Protein AF-A0A920N7L3-F1 (afdb_monomer)

Secondary structure (DSSP, 8-state):
--HHHHHHHHHHHHHHHHHHHHHGGGS---PPTTTTHHHHHHT-TT----EE-SS-HHHHHHHHHHTT-TTTTEETTEE-EE-TTS-SSHHHHHHHHHHHHHHH-S---TTT-EEEESSHHHHHHHHHHT-EEEE-TTSSS-HHHHHTT----PPPTTSS-------

Structure (mmCIF, N/CA/C/O backbone):
data_AF-A0A920N7L3-F1
#
_entry.id   AF-A0A920N7L3-F1
#
loop_
_atom_site.group_PDB
_atom_site.id
_atom_site.type_symbol
_atom_site.label_atom_id
_atom_site.label_alt_id
_atom_site.label_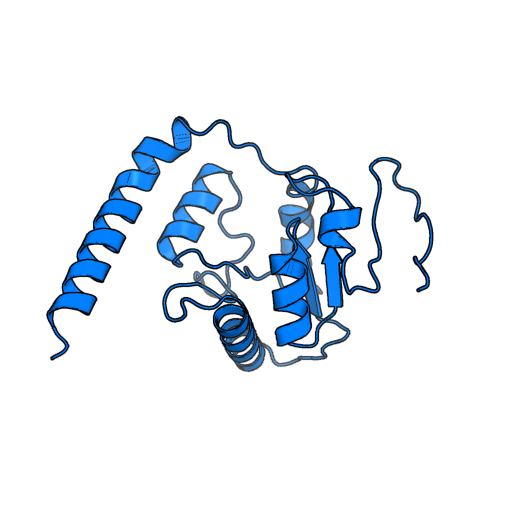comp_id
_atom_site.label_asym_id
_atom_site.label_en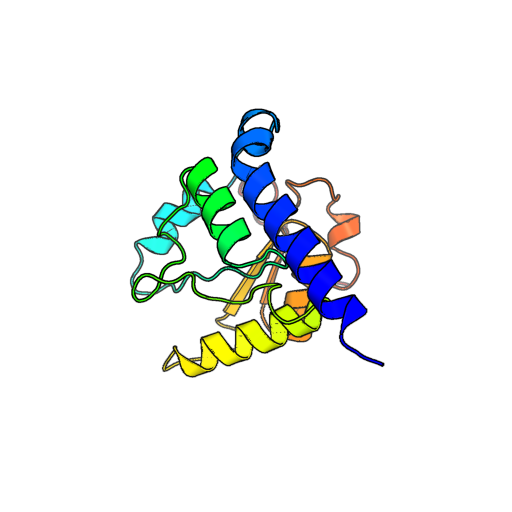tity_id
_atom_site.label_seq_id
_atom_site.pdbx_PDB_ins_code
_atom_site.Cartn_x
_atom_site.Cartn_y
_atom_site.Cartn_z
_atom_site.occupancy
_atom_site.B_iso_or_equiv
_atom_site.auth_seq_id
_atom_site.auth_comp_id
_atom_site.auth_asym_id
_atom_site.auth_atom_id
_atom_site.pdbx_PDB_model_num
ATOM 1 N N . MET A 1 1 ? 32.177 -12.041 -1.547 1.00 43.97 1 MET A N 1
ATOM 2 C CA . MET A 1 1 ? 31.470 -12.309 -2.820 1.00 43.97 1 MET A CA 1
ATOM 3 C C . MET A 1 1 ? 30.104 -11.604 -2.805 1.00 43.97 1 MET A C 1
ATOM 5 O O . MET A 1 1 ? 29.088 -12.269 -2.914 1.00 43.97 1 MET A O 1
ATOM 9 N N . GLY A 1 2 ? 30.076 -10.271 -2.612 1.00 52.66 2 GLY A N 1
ATOM 10 C CA . GLY A 1 2 ? 28.833 -9.526 -2.309 1.00 52.66 2 GLY A CA 1
ATOM 11 C C . GLY A 1 2 ? 28.678 -8.130 -2.940 1.00 52.66 2 GLY A C 1
ATOM 12 O O . GLY A 1 2 ? 27.552 -7.698 -3.127 1.00 52.66 2 GLY A O 1
ATOM 13 N N . CYS A 1 3 ? 29.750 -7.454 -3.376 1.00 53.00 3 CYS A N 1
ATOM 14 C CA . CYS A 1 3 ? 29.643 -6.070 -3.878 1.00 53.00 3 CYS A CA 1
ATOM 15 C C . CYS A 1 3 ? 28.959 -5.905 -5.247 1.00 53.00 3 CYS A C 1
ATOM 17 O O . CYS A 1 3 ? 28.445 -4.833 -5.544 1.00 53.00 3 CYS A O 1
ATOM 19 N N . HIS A 1 4 ? 28.968 -6.921 -6.118 1.00 56.16 4 HIS A N 1
ATOM 20 C CA . HIS A 1 4 ? 28.469 -6.743 -7.490 1.00 56.16 4 HIS A CA 1
ATOM 21 C C . HIS A 1 4 ? 26.937 -6.737 -7.587 1.00 56.16 4 HIS A C 1
ATOM 23 O O . HIS A 1 4 ? 26.394 -6.075 -8.467 1.00 56.16 4 HIS A O 1
ATOM 29 N N . GLY A 1 5 ? 26.235 -7.448 -6.698 1.00 67.38 5 GLY A N 1
ATOM 30 C CA . GLY A 1 5 ? 24.769 -7.524 -6.721 1.00 67.38 5 GLY A CA 1
ATOM 31 C C . GLY A 1 5 ? 24.100 -6.239 -6.233 1.00 67.38 5 GLY A C 1
ATOM 32 O O . GLY A 1 5 ? 23.135 -5.784 -6.840 1.00 67.38 5 GLY A O 1
ATOM 33 N N . GLU A 1 6 ? 24.655 -5.637 -5.184 1.00 72.19 6 GLU A N 1
ATOM 34 C CA . GLU A 1 6 ? 24.146 -4.411 -4.562 1.00 72.19 6 GLU A CA 1
ATOM 35 C C . GLU A 1 6 ? 24.356 -3.191 -5.471 1.00 72.19 6 GLU A C 1
ATOM 37 O O . GLU A 1 6 ? 23.390 -2.524 -5.827 1.00 72.19 6 GLU A O 1
ATOM 42 N N . ALA A 1 7 ? 25.568 -3.004 -6.005 1.00 75.44 7 ALA A N 1
ATOM 43 C CA . ALA A 1 7 ? 25.854 -1.933 -6.965 1.00 75.44 7 ALA A CA 1
ATOM 44 C C . ALA A 1 7 ? 25.044 -2.058 -8.275 1.00 75.44 7 ALA A C 1
ATOM 46 O O . ALA A 1 7 ? 24.657 -1.059 -8.883 1.00 75.44 7 ALA A O 1
ATOM 47 N N . THR A 1 8 ? 24.760 -3.287 -8.728 1.00 84.12 8 THR A N 1
ATOM 48 C CA . THR A 1 8 ? 23.886 -3.508 -9.896 1.00 84.12 8 THR A CA 1
ATOM 49 C C . THR A 1 8 ? 22.442 -3.130 -9.576 1.00 84.12 8 THR A C 1
ATOM 51 O O . THR A 1 8 ? 21.766 -2.520 -10.403 1.00 84.12 8 THR A O 1
ATOM 54 N N . TRP A 1 9 ? 21.965 -3.473 -8.378 1.00 80.69 9 TRP A N 1
ATOM 55 C CA . TRP A 1 9 ? 20.620 -3.130 -7.932 1.00 80.69 9 TRP A CA 1
ATOM 56 C C . TRP A 1 9 ? 20.426 -1.622 -7.780 1.00 80.69 9 TRP A C 1
ATOM 58 O O . TRP A 1 9 ? 19.434 -1.099 -8.279 1.00 80.69 9 TRP A O 1
ATOM 68 N N . GLU A 1 10 ? 21.384 -0.919 -7.177 1.00 84.88 10 GLU A N 1
ATOM 69 C CA . GLU A 1 10 ? 21.356 0.542 -7.057 1.00 84.88 10 GLU A CA 1
ATOM 70 C C . GLU A 1 10 ? 21.246 1.216 -8.423 1.00 84.88 10 GLU A C 1
ATOM 72 O O . GLU A 1 10 ? 20.385 2.069 -8.625 1.00 84.88 10 GLU A O 1
ATOM 77 N N . ARG A 1 11 ? 22.033 0.756 -9.401 1.00 86.38 11 ARG A N 1
ATOM 78 C CA . ARG A 1 11 ? 21.995 1.295 -10.763 1.00 86.38 11 ARG A CA 1
ATOM 79 C C . ARG A 1 11 ? 20.657 1.044 -11.463 1.00 86.38 11 ARG A C 1
ATOM 81 O O . ARG A 1 11 ? 20.163 1.909 -12.179 1.00 86.38 11 ARG A O 1
ATOM 88 N N . VAL A 1 12 ? 20.059 -0.133 -11.263 1.00 86.25 12 VAL A N 1
ATOM 89 C CA . VAL A 1 12 ? 18.718 -0.447 -11.789 1.00 86.25 12 VAL A CA 1
ATOM 90 C C . VAL A 1 12 ? 17.651 0.404 -11.100 1.00 86.25 12 VAL A C 1
ATOM 92 O O . VAL A 1 12 ? 16.758 0.911 -11.777 1.00 86.25 12 VAL A O 1
ATOM 95 N N . ARG A 1 13 ? 17.745 0.588 -9.777 1.00 87.12 13 ARG A N 1
ATOM 96 C CA . ARG A 1 13 ? 16.845 1.444 -8.995 1.00 87.12 13 ARG A CA 1
ATOM 97 C C . ARG A 1 13 ? 16.899 2.887 -9.485 1.00 87.12 13 ARG A C 1
ATOM 99 O O . ARG A 1 13 ? 15.846 3.463 -9.740 1.00 87.12 13 ARG A O 1
ATOM 106 N N . GLU A 1 14 ? 18.093 3.452 -9.620 1.00 88.31 14 GLU A N 1
ATOM 107 C CA . GLU A 1 14 ? 18.294 4.824 -10.086 1.00 88.31 14 GLU A CA 1
ATOM 108 C C . GLU A 1 14 ? 17.707 5.004 -11.486 1.00 88.31 14 GLU A C 1
ATOM 110 O O . GLU A 1 14 ? 16.820 5.833 -11.673 1.00 88.31 14 GLU A O 1
ATOM 115 N N . PHE A 1 15 ? 18.072 4.130 -12.429 1.00 89.25 15 PHE A N 1
ATOM 116 C CA . PHE A 1 15 ? 17.543 4.175 -13.791 1.00 89.25 15 PHE A CA 1
ATOM 117 C C . PHE A 1 15 ? 16.011 4.034 -13.842 1.00 89.25 15 PHE A C 1
ATOM 119 O O . PHE A 1 15 ? 15.337 4.748 -14.586 1.00 89.25 15 PHE A O 1
ATOM 126 N N . TYR A 1 16 ? 15.433 3.138 -13.033 1.00 88.38 16 TYR A N 1
ATOM 127 C CA . TYR A 1 16 ? 13.981 2.992 -12.906 1.00 88.38 16 TYR A CA 1
ATOM 128 C C . TYR A 1 16 ? 13.323 4.285 -12.413 1.00 88.38 16 TYR A C 1
ATOM 130 O O . TYR A 1 16 ? 12.336 4.742 -12.995 1.00 88.38 16 TYR A O 1
ATOM 138 N N . LEU A 1 17 ? 13.864 4.888 -11.352 1.00 90.00 17 LEU A N 1
ATOM 139 C CA . LEU A 1 17 ? 13.314 6.104 -10.765 1.00 90.00 17 LEU A CA 1
ATOM 140 C C . LEU A 1 17 ? 13.454 7.291 -11.723 1.00 90.00 17 LEU A C 1
ATOM 142 O O . LEU A 1 17 ? 12.471 7.999 -11.940 1.00 90.00 17 LEU A O 1
ATOM 146 N N . GLU A 1 18 ? 14.619 7.485 -12.337 1.00 89.31 18 GLU A N 1
ATOM 147 C CA . GLU A 1 18 ? 14.863 8.518 -13.352 1.00 89.31 18 GLU A CA 1
ATOM 148 C C . GLU A 1 18 ? 13.950 8.369 -14.569 1.00 89.31 18 GLU A C 1
ATOM 150 O O . GLU A 1 18 ? 13.461 9.365 -15.099 1.00 89.31 18 GLU A O 1
ATOM 155 N N . GLY A 1 19 ? 13.673 7.134 -14.989 1.00 86.00 19 GLY A N 1
ATOM 156 C CA . GLY A 1 19 ? 12.794 6.847 -16.116 1.00 86.00 19 GLY A CA 1
ATOM 157 C C . GLY A 1 19 ? 11.312 7.099 -15.831 1.00 86.00 19 GLY A C 1
ATOM 158 O O . GLY A 1 19 ? 10.568 7.418 -16.760 1.00 86.00 19 GLY A O 1
ATOM 159 N N . LEU A 1 20 ? 10.850 6.974 -14.582 1.00 85.25 20 LEU A N 1
ATOM 160 C CA . LEU A 1 20 ? 9.422 7.066 -14.243 1.00 85.25 20 LEU A CA 1
ATOM 161 C C . LEU A 1 20 ? 8.751 8.366 -14.728 1.00 85.25 20 LEU A C 1
ATOM 163 O O . LEU A 1 20 ? 7.735 8.255 -15.411 1.00 85.25 20 LEU A O 1
ATOM 167 N N . PRO A 1 21 ? 9.279 9.577 -14.455 1.00 82.88 21 PRO A N 1
ATOM 168 C CA . PRO A 1 21 ? 8.669 10.825 -14.922 1.00 82.88 21 PRO A CA 1
ATOM 169 C C . PRO A 1 21 ? 8.509 10.917 -16.444 1.00 82.88 21 PRO A C 1
ATOM 171 O O . PRO A 1 21 ? 7.551 11.521 -16.916 1.00 82.88 21 PRO A O 1
ATOM 174 N N . TRP A 1 22 ? 9.415 10.302 -17.208 1.00 84.25 22 TRP A N 1
ATOM 175 C CA . TRP A 1 22 ? 9.374 10.307 -18.673 1.00 84.25 22 TRP A CA 1
ATOM 176 C C . TRP A 1 22 ? 8.400 9.277 -19.241 1.00 84.25 22 TRP A C 1
ATOM 178 O O . TRP A 1 22 ? 7.778 9.516 -20.271 1.00 84.25 22 TRP A O 1
ATOM 188 N N . ASN A 1 23 ? 8.258 8.133 -18.569 1.00 82.62 23 ASN A N 1
ATOM 189 C CA . ASN A 1 23 ? 7.434 7.027 -19.050 1.00 82.62 23 ASN A CA 1
ATOM 190 C C . ASN A 1 23 ? 5.979 7.121 -18.576 1.00 82.62 23 ASN A C 1
ATOM 192 O O . ASN A 1 23 ? 5.082 6.727 -19.314 1.00 82.62 23 ASN A O 1
ATOM 196 N N . LEU A 1 24 ? 5.726 7.665 -17.380 1.00 82.44 24 LEU A N 1
ATOM 197 C CA . LEU A 1 24 ? 4.380 7.776 -16.805 1.00 82.44 24 LEU A CA 1
ATOM 198 C C . LEU A 1 24 ? 3.379 8.504 -17.723 1.00 82.44 24 LEU A C 1
ATOM 200 O O . LEU A 1 24 ? 2.308 7.944 -17.938 1.00 82.44 24 LEU A O 1
ATOM 204 N N . PRO A 1 25 ? 3.708 9.655 -18.348 1.00 81.00 25 PRO A N 1
ATOM 205 C CA . PRO A 1 25 ? 2.791 10.327 -19.273 1.00 81.00 25 PRO A CA 1
ATOM 206 C C . PRO A 1 25 ? 2.461 9.517 -20.533 1.00 81.00 25 PRO A C 1
ATOM 208 O O . PRO A 1 25 ? 1.422 9.741 -21.147 1.00 81.00 25 PRO A O 1
ATOM 211 N N . GLY A 1 26 ? 3.354 8.608 -20.942 1.00 73.38 26 GLY A N 1
ATOM 212 C CA . GLY A 1 26 ? 3.174 7.747 -22.114 1.00 73.38 26 GLY A CA 1
ATOM 213 C C . GLY A 1 26 ? 2.416 6.451 -21.819 1.00 73.38 26 GLY A C 1
ATOM 214 O O . GLY A 1 26 ? 2.002 5.760 -22.750 1.00 73.38 26 GLY A O 1
ATOM 215 N N . LEU A 1 27 ? 2.217 6.106 -20.545 1.00 70.12 27 LEU A N 1
ATOM 216 C CA . LEU A 1 27 ? 1.381 4.979 -20.158 1.00 70.12 27 LEU A CA 1
ATOM 217 C C . LEU A 1 27 ? -0.085 5.402 -20.269 1.00 70.12 27 LEU A C 1
ATOM 219 O O . LEU A 1 27 ? -0.507 6.367 -19.639 1.00 70.12 27 LEU A O 1
ATOM 223 N N . MET A 1 28 ? -0.894 4.640 -21.012 1.00 59.34 28 MET A N 1
ATOM 224 C CA . MET A 1 28 ? -2.360 4.765 -20.987 1.00 59.34 28 MET A CA 1
ATOM 225 C C . MET A 1 28 ? -2.929 4.198 -19.674 1.00 59.34 28 MET A C 1
ATOM 227 O O . MET A 1 28 ? -3.775 3.309 -19.673 1.00 59.34 28 MET A O 1
ATOM 231 N N . GLY A 1 29 ? -2.407 4.663 -18.540 1.00 61.34 29 GLY A N 1
ATOM 232 C CA . GLY A 1 29 ? -2.933 4.360 -17.222 1.00 61.34 29 GLY A CA 1
ATOM 233 C C . GLY A 1 29 ? -4.083 5.303 -16.903 1.00 61.34 29 GLY A C 1
ATOM 234 O O . GLY A 1 29 ? -3.977 6.515 -17.073 1.00 61.34 29 GLY A O 1
ATOM 235 N N . SER A 1 30 ? -5.184 4.756 -16.410 1.00 63.97 30 SER A N 1
ATOM 236 C CA . SER A 1 30 ? -6.252 5.526 -15.782 1.00 63.97 30 SER A CA 1
ATOM 237 C C . SER A 1 30 ? -6.388 5.096 -14.331 1.00 63.97 30 SER A C 1
ATOM 239 O O . SER A 1 30 ? -6.061 3.964 -13.975 1.00 63.97 30 SER A O 1
ATOM 241 N N . ARG A 1 31 ? -6.924 5.983 -13.493 1.00 70.38 31 ARG A N 1
ATOM 242 C CA . ARG A 1 31 ? -7.404 5.598 -12.163 1.00 70.38 31 ARG A CA 1
ATOM 243 C C . ARG A 1 31 ? -8.376 4.419 -12.291 1.00 70.38 31 ARG A C 1
ATOM 245 O O . ARG A 1 31 ? -9.288 4.474 -13.117 1.00 70.38 31 ARG A O 1
ATOM 252 N N . CYS A 1 32 ? -8.180 3.368 -11.496 1.00 64.88 32 CYS A N 1
ATOM 253 C CA . CYS A 1 32 ? -9.112 2.243 -11.476 1.00 64.88 32 CYS A CA 1
ATOM 254 C C . CYS A 1 32 ? -10.495 2.718 -10.993 1.00 64.88 32 CYS A C 1
ATOM 256 O O . CYS A 1 32 ? -10.566 3.545 -10.076 1.00 64.88 32 CYS A O 1
ATOM 258 N N . PRO A 1 33 ? -11.601 2.198 -11.559 1.00 60.06 33 PRO A N 1
ATOM 259 C CA . PRO A 1 33 ? -12.939 2.472 -11.042 1.00 60.06 33 PRO A CA 1
ATOM 260 C C . PRO A 1 33 ? -13.006 2.185 -9.534 1.00 60.06 33 PRO A C 1
ATOM 262 O O . PRO 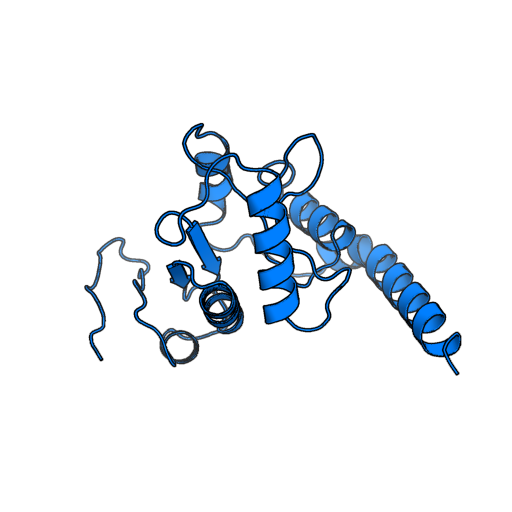A 1 33 ? -12.640 1.097 -9.098 1.00 60.06 33 PRO A O 1
ATOM 265 N N . GLY A 1 34 ? -13.438 3.171 -8.741 1.00 63.00 34 GLY A N 1
ATOM 266 C CA . GLY A 1 34 ? -13.485 3.092 -7.273 1.00 63.00 34 GLY A CA 1
ATOM 267 C C . GLY A 1 34 ? -12.300 3.736 -6.542 1.00 63.00 34 GLY A C 1
ATOM 268 O O . GLY A 1 34 ? -12.413 4.016 -5.352 1.00 63.00 34 GLY A O 1
ATOM 269 N N . SER A 1 35 ? -11.204 4.090 -7.227 1.00 68.19 35 SER A N 1
ATOM 270 C CA . SER A 1 35 ? -10.091 4.809 -6.581 1.00 68.19 35 SER A CA 1
ATOM 271 C C . SER A 1 35 ? -10.465 6.237 -6.152 1.00 68.19 35 SER A C 1
ATOM 273 O O . SER A 1 35 ? -9.717 6.877 -5.424 1.00 68.19 35 SER A O 1
ATOM 275 N N . THR A 1 36 ? -11.606 6.763 -6.603 1.00 66.94 36 THR A N 1
ATOM 276 C CA . THR A 1 36 ? -12.170 8.042 -6.144 1.00 66.94 36 THR A CA 1
ATOM 277 C C . THR A 1 36 ? -12.584 7.995 -4.676 1.00 66.94 36 THR A C 1
ATOM 279 O O . THR A 1 36 ? -12.462 9.002 -3.986 1.00 66.94 36 THR A O 1
ATOM 282 N N . SER A 1 37 ? -12.987 6.824 -4.174 1.00 77.62 37 SER A N 1
ATOM 283 C CA . SER A 1 37 ? -13.347 6.643 -2.766 1.00 77.62 37 SER A CA 1
ATOM 284 C C . SER A 1 37 ? -12.138 6.698 -1.830 1.00 77.62 37 SER A C 1
ATOM 286 O O . SER A 1 37 ? -12.320 6.840 -0.629 1.00 77.62 37 SER A O 1
ATOM 288 N N . VAL A 1 38 ? -10.903 6.657 -2.350 1.00 84.75 38 VAL A N 1
ATOM 289 C CA . VAL A 1 38 ? -9.686 6.865 -1.542 1.00 84.75 38 VAL A CA 1
ATOM 290 C C . VAL A 1 38 ? -9.712 8.238 -0.872 1.00 84.75 38 VAL A C 1
ATOM 292 O O . VAL A 1 38 ? -9.413 8.335 0.313 1.00 84.75 38 VAL A O 1
ATOM 295 N N . GLY A 1 39 ? -10.135 9.285 -1.589 1.00 84.69 39 GLY A N 1
ATOM 296 C CA . GLY A 1 39 ? -10.250 10.621 -1.006 1.00 84.69 39 GLY A CA 1
ATOM 297 C C . GLY A 1 39 ? -11.308 10.684 0.096 1.00 84.69 39 GLY A C 1
ATOM 298 O O . GLY A 1 39 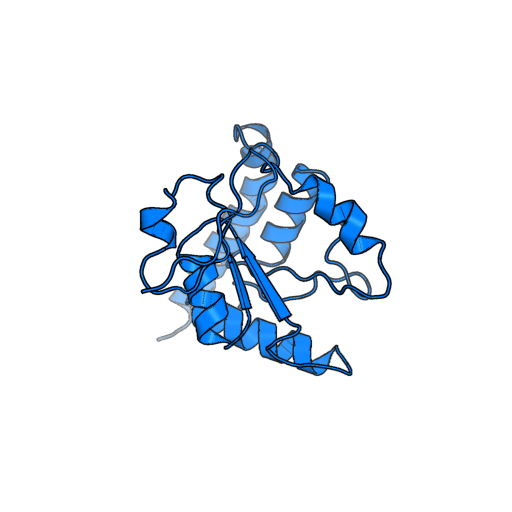? -11.045 11.224 1.167 1.00 84.69 39 GLY A O 1
ATOM 299 N N . GLU A 1 40 ? -12.464 10.058 -0.129 1.00 87.25 40 GLU A N 1
ATOM 300 C CA . GLU A 1 40 ? -13.549 9.974 0.858 1.00 87.25 40 GLU A CA 1
ATOM 301 C C . GLU A 1 40 ? -13.113 9.213 2.116 1.00 87.25 40 GLU A C 1
ATOM 303 O O . GLU A 1 40 ? -13.378 9.659 3.228 1.00 87.25 40 GLU A O 1
ATOM 308 N N . LEU A 1 41 ? -12.411 8.089 1.949 1.00 89.38 41 LEU A N 1
ATOM 309 C CA . LEU A 1 41 ? -11.899 7.281 3.054 1.00 89.38 41 LEU A CA 1
ATOM 310 C C . LEU A 1 41 ? -10.766 7.982 3.810 1.00 89.38 41 LEU A C 1
ATOM 312 O O . LEU A 1 41 ? -10.721 7.884 5.028 1.00 89.38 41 LEU A O 1
ATOM 316 N N . SER A 1 42 ? -9.888 8.716 3.119 1.00 89.56 42 SER A N 1
ATOM 317 C CA . SER A 1 42 ? -8.779 9.441 3.761 1.00 89.56 42 SER A CA 1
ATOM 318 C C . SER A 1 42 ? -9.243 10.574 4.679 1.00 89.56 42 SER A C 1
ATOM 320 O O . SER A 1 42 ? -8.506 10.977 5.569 1.00 89.56 42 SER A O 1
ATOM 322 N N . GLY A 1 43 ? -10.455 11.096 4.461 1.00 88.31 43 GLY A N 1
ATOM 323 C CA . GLY A 1 43 ? -11.039 12.162 5.277 1.00 88.31 43 GLY A CA 1
ATOM 324 C C . GLY A 1 43 ? -11.802 11.662 6.503 1.00 88.31 43 GLY A C 1
ATOM 325 O O . GLY A 1 43 ? -12.437 12.466 7.181 1.00 88.31 43 GLY A O 1
ATOM 326 N N . ARG A 1 44 ? -11.813 10.350 6.756 1.00 92.06 44 ARG A N 1
ATOM 327 C CA . ARG A 1 44 ? -12.528 9.746 7.878 1.00 92.06 44 ARG A CA 1
ATOM 328 C C . ARG A 1 44 ? -11.583 9.472 9.040 1.00 92.06 44 ARG A C 1
ATOM 330 O O . ARG A 1 44 ? -10.620 8.733 8.886 1.00 92.06 44 ARG A O 1
ATOM 337 N N . ASP A 1 45 ? -11.937 9.968 10.219 1.00 90.00 45 ASP A N 1
ATOM 338 C CA . ASP A 1 45 ? -11.146 9.764 11.442 1.00 90.00 45 ASP A CA 1
ATOM 339 C C . ASP A 1 45 ? -11.182 8.310 11.955 1.00 90.00 45 ASP A C 1
ATOM 341 O O . ASP A 1 45 ? -10.342 7.908 12.757 1.00 90.00 45 ASP A O 1
ATOM 345 N N . ASP A 1 46 ? -12.153 7.511 11.500 1.00 90.94 46 ASP A N 1
ATOM 346 C CA . ASP A 1 46 ? -12.317 6.099 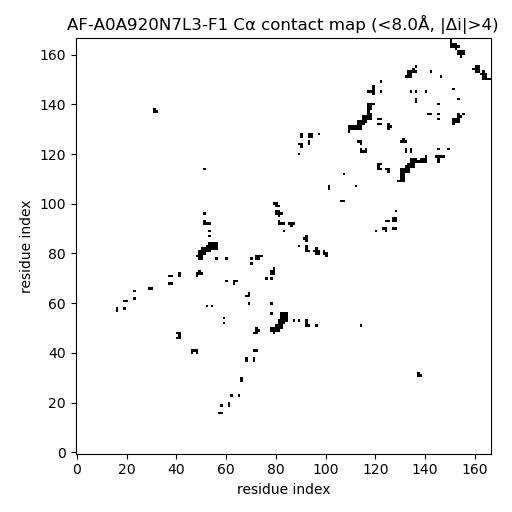11.859 1.00 90.94 46 ASP A CA 1
ATOM 347 C C . ASP A 1 46 ? -11.666 5.129 10.858 1.00 90.94 46 ASP A C 1
ATOM 349 O O . ASP A 1 46 ? -11.847 3.916 10.964 1.00 90.94 46 ASP A O 1
ATOM 353 N N . VAL A 1 47 ? -10.913 5.642 9.877 1.00 92.75 47 VAL A N 1
ATO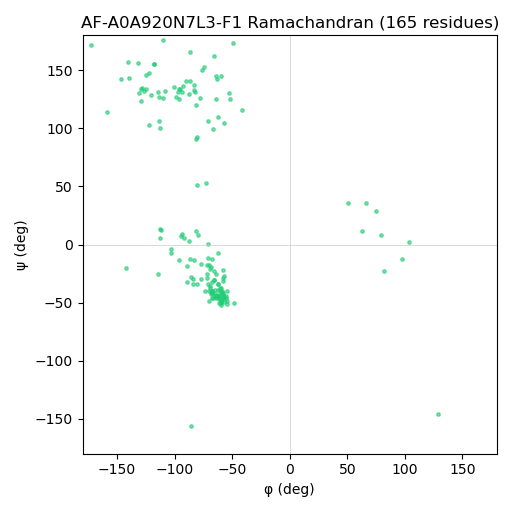M 354 C CA . VAL A 1 47 ? -10.237 4.840 8.852 1.00 92.75 47 VAL A CA 1
ATOM 355 C C . VAL A 1 47 ? -8.772 5.242 8.758 1.00 92.75 47 VAL A C 1
ATOM 357 O O . VAL A 1 47 ? -8.430 6.413 8.649 1.00 92.75 47 VAL A O 1
ATOM 360 N N . VAL A 1 48 ? -7.889 4.245 8.725 1.00 93.75 48 VAL A N 1
ATOM 361 C CA . VAL A 1 48 ? -6.476 4.449 8.396 1.00 93.75 48 VAL A CA 1
ATOM 362 C C . VAL A 1 48 ? -6.196 3.832 7.035 1.00 93.75 48 VAL A C 1
ATOM 364 O O . VAL A 1 48 ? -6.464 2.651 6.813 1.00 93.75 48 VAL A O 1
ATOM 367 N N . LEU A 1 49 ? -5.643 4.632 6.125 1.00 94.69 49 LEU A N 1
ATOM 368 C CA . LEU A 1 49 ? -5.209 4.174 4.811 1.00 94.69 49 LEU A CA 1
ATOM 369 C C . LEU A 1 49 ? -3.699 3.955 4.793 1.00 94.69 49 LEU A C 1
ATOM 371 O O . LEU A 1 49 ? -2.932 4.794 5.253 1.00 94.69 49 LEU A O 1
ATOM 375 N N . GLY A 1 50 ? -3.285 2.835 4.209 1.00 94.25 50 GLY A N 1
ATOM 376 C CA . GLY A 1 50 ? -1.890 2.535 3.917 1.00 94.25 50 GLY A CA 1
ATOM 377 C C . GLY A 1 50 ? -1.764 1.845 2.565 1.00 94.25 50 GLY A C 1
ATOM 378 O O . GLY A 1 50 ? -2.719 1.249 2.061 1.00 94.25 50 GLY A O 1
ATOM 379 N N . LEU A 1 51 ? -0.583 1.938 1.964 1.00 94.69 51 LEU A N 1
ATOM 380 C CA . LEU A 1 51 ? -0.249 1.210 0.748 1.00 94.69 51 LEU A CA 1
ATOM 381 C C . LEU A 1 51 ? 0.358 -0.146 1.083 1.00 94.69 51 LEU A C 1
ATOM 383 O O . LEU A 1 51 ? 1.206 -0.260 1.958 1.00 94.69 51 LEU A O 1
ATOM 387 N N . LEU A 1 52 ? -0.007 -1.168 0.315 1.00 94.69 52 LEU A N 1
ATOM 388 C CA . LEU A 1 52 ? 0.723 -2.427 0.289 1.00 94.69 52 LEU A CA 1
ATOM 389 C C . LEU A 1 52 ? 1.165 -2.702 -1.144 1.00 94.69 52 LEU A C 1
ATOM 391 O O . LEU A 1 52 ? 0.361 -3.057 -2.001 1.00 94.69 52 LEU A O 1
ATOM 395 N N . THR A 1 53 ? 2.441 -2.468 -1.442 1.00 92.00 53 THR A N 1
ATOM 396 C CA . THR A 1 53 ? 2.936 -2.493 -2.817 1.00 92.00 53 THR A CA 1
ATOM 397 C C . THR A 1 53 ? 4.368 -2.996 -2.904 1.00 92.00 53 THR A C 1
ATOM 399 O O . THR A 1 53 ? 5.215 -2.659 -2.097 1.00 92.00 53 THR A O 1
ATOM 402 N N . GLY A 1 54 ? 4.682 -3.763 -3.945 1.00 90.88 54 GLY A N 1
ATOM 403 C CA . GLY A 1 54 ? 6.065 -4.135 -4.263 1.00 90.88 54 GLY A CA 1
ATOM 404 C C . GLY A 1 54 ? 6.836 -3.033 -4.993 1.00 90.88 54 GLY A C 1
ATOM 405 O O . GLY A 1 54 ? 7.917 -3.291 -5.505 1.00 90.88 54 GLY A O 1
ATOM 406 N N . ASN A 1 55 ? 6.271 -1.827 -5.119 1.00 92.06 55 ASN A N 1
ATOM 407 C CA . ASN A 1 55 ? 7.032 -0.674 -5.588 1.00 92.06 55 ASN A CA 1
ATOM 408 C C . ASN A 1 55 ? 7.940 -0.161 -4.470 1.00 92.06 55 ASN A C 1
ATOM 410 O O . ASN A 1 55 ? 7.571 -0.215 -3.299 1.00 92.06 55 ASN A O 1
ATOM 414 N N . LEU A 1 56 ? 9.075 0.411 -4.870 1.00 93.50 56 LEU A N 1
ATOM 415 C CA . LEU A 1 56 ? 9.883 1.257 -3.994 1.00 93.50 56 LEU A CA 1
ATOM 416 C C . LEU A 1 56 ? 9.052 2.452 -3.516 1.00 93.50 56 LEU A C 1
ATOM 418 O O . LEU A 1 56 ? 8.276 2.982 -4.321 1.00 93.50 56 LEU A O 1
ATOM 422 N N . VAL A 1 57 ? 9.257 2.920 -2.285 1.00 94.50 57 VAL A N 1
ATOM 423 C CA . VAL A 1 57 ? 8.560 4.087 -1.703 1.00 94.50 57 VAL A CA 1
ATOM 424 C C . VAL A 1 57 ? 8.573 5.278 -2.666 1.00 94.50 57 VAL A C 1
ATOM 426 O O . VAL A 1 57 ? 7.524 5.828 -3.003 1.00 94.50 57 VAL A O 1
ATOM 429 N N . GLU A 1 58 ? 9.744 5.639 -3.198 1.00 93.56 58 GLU A N 1
ATOM 430 C CA . GLU A 1 58 ? 9.865 6.747 -4.157 1.00 93.56 58 GLU A CA 1
ATOM 431 C C . GLU A 1 58 ? 9.084 6.501 -5.453 1.00 93.56 58 GLU A C 1
ATOM 433 O O . GLU A 1 58 ? 8.470 7.414 -6.009 1.00 93.56 58 GLU A O 1
ATOM 438 N N . GLY A 1 59 ? 9.094 5.262 -5.947 1.00 93.38 59 GLY A N 1
ATOM 439 C CA . GLY A 1 59 ? 8.354 4.886 -7.146 1.00 93.38 59 GLY A CA 1
ATOM 440 C C . GLY A 1 59 ? 6.844 4.946 -6.920 1.00 93.38 59 GLY A C 1
ATOM 441 O O . GLY A 1 59 ? 6.113 5.425 -7.788 1.00 93.38 59 GLY A O 1
ATOM 442 N N . ALA A 1 60 ? 6.380 4.506 -5.749 1.00 93.56 60 ALA A N 1
ATOM 443 C CA . ALA A 1 60 ? 4.990 4.615 -5.331 1.00 93.56 60 ALA A CA 1
ATOM 444 C C . ALA A 1 60 ? 4.559 6.085 -5.240 1.00 93.56 60 ALA A C 1
ATOM 446 O O . ALA A 1 60 ? 3.549 6.446 -5.841 1.00 93.56 60 ALA A O 1
ATOM 447 N N . ARG A 1 61 ? 5.364 6.951 -4.607 1.00 94.12 61 ARG A N 1
ATOM 448 C CA . ARG A 1 61 ? 5.099 8.397 -4.513 1.00 94.12 61 ARG A CA 1
ATOM 449 C C . ARG A 1 61 ? 4.946 9.046 -5.888 1.00 94.12 61 ARG A C 1
ATOM 451 O O . ARG A 1 61 ? 3.950 9.713 -6.150 1.00 94.12 61 ARG A O 1
ATOM 458 N N . ARG A 1 62 ? 5.887 8.794 -6.808 1.00 92.81 62 ARG A N 1
ATOM 459 C CA . ARG A 1 62 ? 5.835 9.337 -8.182 1.00 92.81 62 ARG A CA 1
ATOM 460 C C . ARG A 1 62 ? 4.578 8.877 -8.930 1.00 92.81 62 ARG A C 1
ATOM 462 O O . ARG A 1 62 ? 3.958 9.674 -9.629 1.00 92.81 62 ARG A O 1
ATOM 469 N N . LYS A 1 63 ? 4.180 7.610 -8.765 1.00 90.62 63 LYS A N 1
ATOM 470 C CA . LYS A 1 63 ? 2.958 7.057 -9.374 1.00 90.62 63 LYS A CA 1
ATOM 471 C C . LYS A 1 63 ? 1.691 7.675 -8.780 1.00 90.62 63 LYS A C 1
ATOM 473 O O . LYS A 1 63 ? 0.820 8.085 -9.540 1.00 90.62 63 LYS A O 1
ATOM 478 N N . LEU A 1 64 ? 1.597 7.784 -7.454 1.00 91.69 64 LEU A N 1
ATOM 479 C CA . LEU A 1 64 ? 0.464 8.431 -6.786 1.00 91.69 64 LEU A CA 1
ATOM 480 C C . LEU A 1 64 ? 0.320 9.893 -7.217 1.00 91.69 64 LEU A C 1
ATOM 482 O O . LEU A 1 64 ? -0.773 10.301 -7.606 1.00 91.69 64 LEU A O 1
ATOM 486 N N . GLY A 1 65 ? 1.421 10.650 -7.227 1.00 90.88 65 GLY A N 1
ATOM 487 C CA . GLY A 1 65 ? 1.442 12.038 -7.688 1.00 90.88 65 GLY A CA 1
ATOM 488 C C . GLY A 1 65 ? 0.956 12.188 -9.128 1.00 90.88 65 GLY A C 1
ATOM 489 O O . GLY A 1 65 ? 0.120 13.042 -9.409 1.00 90.88 65 GLY A O 1
ATOM 490 N N . HIS A 1 66 ? 1.396 11.304 -10.028 1.00 89.00 66 HIS A N 1
ATOM 491 C CA . HIS A 1 66 ? 0.948 11.310 -11.422 1.00 89.00 66 HIS A CA 1
ATOM 492 C C . HIS A 1 66 ? -0.570 11.103 -11.572 1.00 89.00 66 HIS A C 1
ATOM 494 O O . HIS A 1 66 ? -1.194 11.741 -12.417 1.00 89.00 66 HIS A O 1
ATOM 500 N N . PHE A 1 67 ? -1.181 10.257 -10.736 1.00 86.62 67 PHE A N 1
ATOM 501 C CA . PHE A 1 67 ? -2.625 9.987 -10.770 1.00 86.62 67 PHE A CA 1
ATOM 502 C C . PHE A 1 67 ? -3.462 10.881 -9.843 1.00 86.62 67 PHE A C 1
ATOM 504 O O . PHE A 1 67 ? -4.673 10.669 -9.732 1.00 86.62 67 PHE A O 1
ATOM 511 N N . GLY A 1 68 ? -2.848 11.877 -9.194 1.00 87.94 68 GLY A N 1
ATOM 512 C CA . GLY A 1 68 ? -3.533 12.782 -8.269 1.00 87.94 68 GLY A CA 1
ATOM 513 C C . GLY A 1 68 ? -4.047 12.083 -7.007 1.00 87.94 68 GLY A C 1
ATOM 514 O O . GLY A 1 68 ? -5.130 12.407 -6.534 1.00 87.94 68 GLY A O 1
ATOM 515 N N . LEU A 1 69 ? -3.302 11.091 -6.509 1.00 89.31 69 LEU A N 1
ATOM 516 C CA . LEU A 1 69 ? -3.597 10.334 -5.286 1.00 89.31 69 LEU A CA 1
ATOM 517 C C . LEU A 1 69 ? -2.569 10.591 -4.167 1.00 89.31 69 LEU A C 1
ATOM 519 O O . LEU A 1 69 ? -2.497 9.832 -3.201 1.00 89.31 69 LEU A O 1
ATOM 523 N N . ASP A 1 70 ? -1.736 11.621 -4.322 1.00 86.44 70 ASP A N 1
ATOM 524 C CA . ASP A 1 70 ? -0.709 11.984 -3.344 1.00 86.44 70 ASP A CA 1
ATOM 525 C C . ASP A 1 70 ? -1.334 12.417 -2.009 1.00 86.44 70 ASP A C 1
ATOM 527 O O . ASP A 1 70 ? -2.407 13.019 -1.984 1.00 86.44 70 ASP A O 1
ATOM 531 N N . GLY A 1 71 ? -0.674 12.106 -0.893 1.00 90.25 71 GLY A N 1
ATOM 532 C CA . GLY A 1 71 ? -1.108 12.528 0.442 1.00 90.25 71 GLY A CA 1
ATOM 533 C C . GLY A 1 71 ? -2.196 11.668 1.096 1.00 90.25 71 GLY A C 1
ATOM 534 O O . GLY A 1 71 ? -2.268 11.632 2.318 1.00 90.25 71 G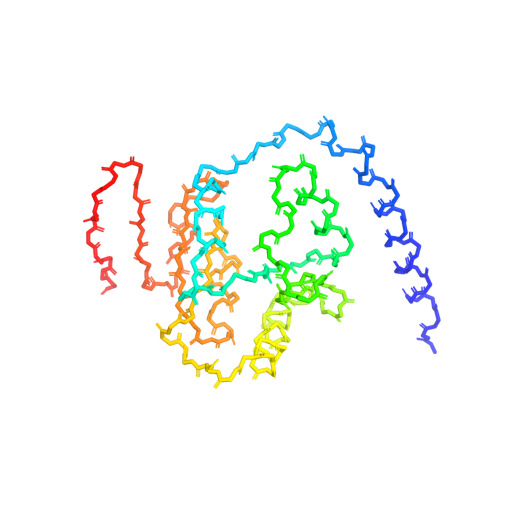LY A O 1
ATOM 535 N N . HIS A 1 72 ? -3.004 10.915 0.342 1.00 92.69 72 HIS A N 1
ATOM 536 C CA . HIS A 1 72 ? -4.087 10.101 0.929 1.00 92.69 72 HIS A CA 1
ATOM 537 C C . HIS A 1 72 ? -3.611 8.907 1.769 1.00 92.69 72 HIS A C 1
ATOM 539 O O . HIS A 1 72 ? -4.383 8.365 2.555 1.00 92.69 72 HIS A O 1
ATOM 545 N N . PHE A 1 73 ? -2.364 8.482 1.575 1.00 94.50 73 PHE A N 1
ATOM 546 C CA . PHE A 1 73 ? -1.734 7.374 2.297 1.00 94.50 73 PHE A CA 1
ATOM 547 C C . PHE A 1 73 ? -0.616 7.866 3.222 1.00 94.50 73 PHE A C 1
ATOM 549 O O . PHE A 1 73 ? 0.205 7.063 3.661 1.00 94.50 73 PHE A O 1
ATOM 556 N N . ASP A 1 74 ? -0.532 9.178 3.458 1.00 94.25 74 ASP A N 1
ATOM 557 C CA . ASP A 1 74 ? 0.533 9.758 4.263 1.00 94.25 74 ASP A CA 1
ATOM 558 C C . ASP A 1 74 ? 0.171 9.745 5.750 1.00 94.25 74 ASP A C 1
ATOM 560 O O . ASP A 1 74 ? -0.953 10.060 6.142 1.00 94.25 74 ASP A O 1
ATOM 564 N N . ARG A 1 75 ? 1.166 9.456 6.588 1.00 91.75 75 ARG A N 1
ATOM 565 C CA . ARG A 1 75 ? 1.163 9.735 8.026 1.00 91.75 75 ARG A CA 1
ATOM 566 C C . ARG A 1 75 ? 2.470 10.432 8.371 1.00 91.75 75 ARG A C 1
ATOM 568 O O . ARG A 1 75 ? 3.526 10.023 7.899 1.00 91.75 75 ARG A O 1
ATOM 575 N N . ASP A 1 76 ? 2.383 11.549 9.089 1.00 89.88 76 ASP A N 1
ATOM 576 C CA . ASP A 1 76 ? 3.537 12.388 9.452 1.00 89.88 76 ASP A CA 1
ATOM 577 C C . ASP A 1 76 ? 4.444 12.765 8.260 1.00 89.88 76 ASP A C 1
ATOM 579 O O . ASP A 1 76 ? 5.664 12.879 8.365 1.00 89.88 76 ASP A O 1
ATOM 583 N N . GLY A 1 77 ? 3.827 12.975 7.090 1.00 89.81 77 GLY A N 1
ATOM 584 C CA . GLY A 1 77 ? 4.511 13.368 5.854 1.00 89.81 77 GLY A CA 1
ATOM 585 C C . GLY A 1 77 ? 5.214 12.227 5.111 1.00 89.81 77 GLY A C 1
ATOM 586 O O . GLY A 1 77 ? 5.932 12.492 4.145 1.00 89.81 77 GLY A O 1
ATOM 587 N N . GLN A 1 78 ? 5.019 10.973 5.524 1.00 91.88 78 GLN A N 1
ATOM 588 C CA . GLN A 1 78 ? 5.601 9.792 4.884 1.00 91.88 78 GLN A CA 1
ATOM 589 C C . GLN A 1 78 ? 4.517 8.811 4.436 1.00 91.88 78 GLN A C 1
ATOM 591 O O . GLN A 1 78 ? 3.476 8.695 5.076 1.00 91.88 78 GLN A O 1
ATOM 596 N N . LEU A 1 79 ? 4.766 8.088 3.337 1.00 94.62 79 LEU A N 1
ATOM 597 C CA . LEU A 1 79 ? 3.846 7.046 2.878 1.00 94.62 79 LEU A CA 1
ATOM 598 C C . LEU A 1 79 ? 3.770 5.926 3.919 1.00 94.62 79 LEU A C 1
ATOM 600 O O . LEU A 1 79 ? 4.785 5.324 4.264 1.00 94.62 79 LEU A O 1
ATOM 604 N N . PHE A 1 80 ? 2.558 5.622 4.364 1.00 95.31 80 PHE A N 1
ATOM 605 C CA . PHE A 1 80 ? 2.287 4.607 5.368 1.00 95.31 80 PHE A CA 1
ATOM 606 C C . PHE A 1 80 ? 1.993 3.247 4.724 1.00 95.31 80 PHE A C 1
ATOM 608 O O . PHE A 1 80 ? 1.239 3.166 3.750 1.00 95.31 80 PHE A O 1
ATOM 615 N N . GLY A 1 81 ? 2.561 2.166 5.273 1.00 94.31 81 GLY A N 1
ATOM 616 C CA . GLY A 1 81 ? 2.264 0.785 4.868 1.00 94.31 81 GLY A CA 1
ATOM 617 C C . GLY A 1 81 ? 3.491 -0.079 4.536 1.00 94.31 81 GLY A C 1
ATOM 618 O O . GLY A 1 81 ? 4.522 0.018 5.194 1.00 94.31 81 GLY A O 1
ATOM 619 N N . GLY A 1 82 ? 3.359 -0.986 3.562 1.00 94.88 82 GLY A N 1
ATOM 620 C CA . GLY A 1 82 ? 4.388 -1.946 3.144 1.00 94.88 82 GLY A CA 1
ATOM 621 C C . GLY A 1 82 ? 4.890 -1.708 1.718 1.00 94.88 82 GLY A C 1
ATOM 622 O O . GLY A 1 82 ? 4.089 -1.593 0.785 1.00 94.88 82 GLY A O 1
ATOM 623 N N . PHE A 1 83 ? 6.217 -1.690 1.553 1.00 95.12 83 PHE A N 1
ATOM 624 C CA . PHE A 1 83 ? 6.903 -1.325 0.308 1.00 95.12 83 PHE A CA 1
ATOM 625 C C . PHE A 1 83 ? 7.987 -2.335 -0.088 1.00 95.12 83 PHE A C 1
ATOM 627 O O . PHE A 1 83 ? 8.541 -3.040 0.756 1.00 95.12 83 PHE A O 1
ATOM 634 N N . GLY A 1 84 ? 8.312 -2.386 -1.381 1.00 92.81 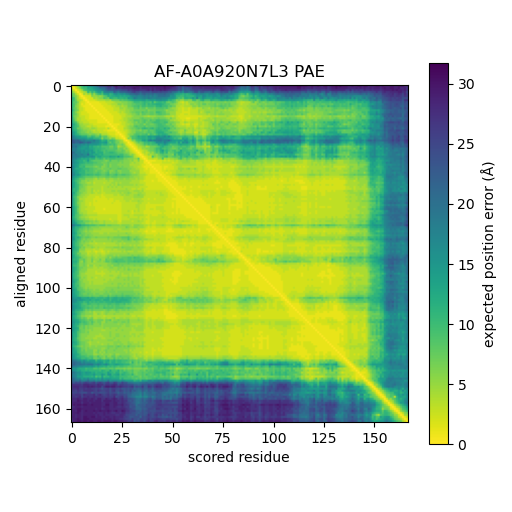84 GLY A N 1
ATOM 635 C CA . GLY A 1 84 ? 9.264 -3.340 -1.968 1.00 92.81 84 GLY A CA 1
ATOM 636 C C . GLY A 1 84 ? 10.743 -2.966 -1.830 1.00 92.81 84 GLY A C 1
ATOM 637 O O . GLY A 1 84 ? 11.579 -3.553 -2.513 1.00 92.81 84 GLY A O 1
ATOM 638 N N . ASP A 1 85 ? 11.087 -1.968 -1.014 1.00 90.62 85 ASP A N 1
ATOM 639 C CA . ASP A 1 85 ? 12.463 -1.473 -0.866 1.00 90.62 85 ASP A CA 1
ATOM 640 C C . ASP A 1 85 ? 13.407 -2.507 -0.242 1.00 90.62 85 ASP A C 1
ATOM 642 O O . ASP A 1 85 ? 14.598 -2.529 -0.559 1.00 90.62 85 ASP A O 1
ATOM 646 N N . HIS A 1 86 ? 12.877 -3.374 0.624 1.00 85.94 86 HIS A N 1
ATOM 647 C CA . HIS A 1 86 ? 13.668 -4.329 1.403 1.00 85.94 86 HIS A CA 1
ATOM 648 C C . HIS A 1 86 ? 13.405 -5.790 1.044 1.00 85.94 86 HIS A C 1
ATOM 650 O O . HIS A 1 86 ? 14.297 -6.619 1.217 1.00 85.94 86 HIS A O 1
ATOM 656 N N . ASP A 1 87 ? 12.224 -6.104 0.511 1.00 87.88 87 ASP A N 1
ATOM 657 C CA . ASP A 1 87 ? 11.824 -7.477 0.223 1.00 87.88 87 ASP A CA 1
ATOM 658 C C . ASP A 1 87 ? 11.410 -7.630 -1.239 1.00 87.88 87 ASP A C 1
ATOM 660 O O . ASP A 1 87 ? 10.654 -6.835 -1.799 1.00 87.88 87 ASP A O 1
ATOM 664 N N . ARG A 1 88 ? 11.917 -8.695 -1.864 1.00 80.44 88 ARG A N 1
ATOM 665 C CA . ARG A 1 88 ? 11.542 -9.082 -3.231 1.00 80.44 88 ARG A CA 1
ATOM 666 C C . ARG A 1 88 ? 10.295 -9.957 -3.262 1.00 80.44 88 ARG A C 1
ATOM 668 O O . ARG A 1 88 ? 9.585 -9.962 -4.267 1.00 80.44 88 ARG A O 1
ATOM 675 N N . ASP A 1 89 ? 10.062 -10.706 -2.188 1.00 90.44 89 ASP A N 1
ATOM 676 C CA . ASP A 1 89 ? 8.892 -11.556 -2.033 1.00 90.44 89 ASP A CA 1
ATOM 677 C C . ASP A 1 89 ? 7.697 -10.742 -1.522 1.00 90.44 89 ASP A C 1
ATOM 679 O O . ASP A 1 89 ? 7.827 -9.890 -0.642 1.00 90.44 89 ASP A O 1
ATOM 683 N N . ARG A 1 90 ? 6.518 -10.982 -2.100 1.00 88.06 90 ARG A N 1
ATOM 684 C CA . ARG A 1 90 ? 5.311 -10.202 -1.800 1.00 88.06 90 ARG A CA 1
ATOM 685 C C . ARG A 1 90 ? 4.755 -10.480 -0.414 1.00 88.06 90 ARG A C 1
ATOM 687 O O . ARG A 1 90 ? 4.247 -9.554 0.218 1.00 88.06 90 ARG A O 1
ATOM 694 N N . ASP A 1 91 ? 4.881 -11.709 0.066 1.00 93.00 91 ASP A N 1
ATOM 695 C CA . ASP A 1 91 ? 4.439 -12.050 1.408 1.00 93.00 91 ASP A CA 1
ATOM 696 C C . ASP A 1 91 ? 5.346 -11.383 2.443 1.00 93.00 91 ASP A C 1
ATOM 698 O O . ASP A 1 91 ? 4.862 -10.935 3.481 1.00 93.00 91 ASP A O 1
ATOM 702 N N . ASP A 1 92 ? 6.642 -11.271 2.153 1.00 94.12 92 ASP A N 1
ATOM 703 C CA . ASP A 1 92 ? 7.594 -10.587 3.029 1.00 94.12 92 ASP A CA 1
ATOM 704 C C . ASP A 1 92 ? 7.330 -9.077 3.084 1.00 94.12 92 ASP A C 1
ATOM 706 O O . ASP A 1 92 ? 7.246 -8.523 4.183 1.00 94.12 92 ASP A O 1
ATOM 710 N N . VAL A 1 93 ? 7.042 -8.435 1.940 1.00 94.62 93 VAL A N 1
ATOM 711 C CA . VAL A 1 93 ? 6.561 -7.038 1.910 1.00 94.62 93 VAL A CA 1
ATOM 712 C C . VAL A 1 93 ? 5.305 -6.875 2.772 1.00 94.62 93 VAL A C 1
ATOM 714 O O . VAL A 1 93 ? 5.199 -5.924 3.548 1.00 94.62 93 VAL A O 1
ATOM 717 N N . ALA A 1 94 ? 4.351 -7.807 2.671 1.00 95.12 94 ALA A N 1
ATOM 718 C CA . ALA A 1 94 ? 3.127 -7.768 3.464 1.00 95.12 94 ALA A CA 1
ATOM 719 C C . ALA A 1 94 ? 3.408 -7.919 4.963 1.00 95.12 94 ALA A C 1
ATOM 721 O O . ALA A 1 94 ? 2.899 -7.131 5.763 1.00 95.12 94 ALA A O 1
ATOM 722 N N . ARG A 1 95 ? 4.245 -8.883 5.362 1.00 95.81 95 ARG A N 1
ATOM 723 C CA . ARG A 1 95 ? 4.619 -9.105 6.768 1.00 95.81 95 ARG A CA 1
ATOM 724 C C . ARG A 1 95 ? 5.329 -7.892 7.359 1.00 95.81 95 ARG A C 1
ATOM 726 O O . ARG A 1 95 ? 4.941 -7.465 8.447 1.00 95.81 95 ARG A O 1
ATOM 733 N N . ARG A 1 96 ? 6.283 -7.302 6.631 1.00 94.75 96 ARG A N 1
ATOM 734 C CA . ARG A 1 96 ? 6.970 -6.074 7.051 1.00 94.75 96 ARG A CA 1
ATOM 735 C C . ARG A 1 96 ? 6.002 -4.901 7.156 1.00 94.75 96 ARG A C 1
ATOM 737 O O . ARG A 1 96 ? 6.014 -4.195 8.158 1.00 94.75 96 ARG A O 1
ATOM 744 N N . GLY A 1 97 ? 5.131 -4.724 6.162 1.00 94.06 97 GLY A N 1
ATOM 745 C CA . GLY A 1 97 ? 4.093 -3.694 6.184 1.00 94.06 97 GLY A CA 1
ATOM 746 C C . GLY A 1 97 ? 3.174 -3.831 7.398 1.00 94.06 97 GLY A C 1
ATOM 747 O O . GLY A 1 97 ? 2.937 -2.855 8.099 1.00 94.06 97 GLY A O 1
ATOM 748 N N . ARG A 1 98 ? 2.725 -5.052 7.716 1.00 94.81 98 ARG A N 1
ATOM 749 C CA . ARG A 1 98 ? 1.960 -5.332 8.941 1.00 94.81 98 ARG A CA 1
ATOM 750 C C . ARG A 1 98 ? 2.735 -4.933 10.194 1.00 94.81 98 ARG A C 1
ATOM 752 O O . ARG A 1 98 ? 2.149 -4.352 11.099 1.00 94.81 98 ARG A O 1
ATOM 759 N N . GLU A 1 99 ? 4.007 -5.304 10.295 1.00 94.19 99 GLU A N 1
ATOM 760 C CA . GLU A 1 99 ? 4.829 -4.984 11.469 1.00 94.19 99 GLU A CA 1
ATOM 761 C C . GLU A 1 99 ? 4.984 -3.478 11.657 1.00 94.19 99 GLU A C 1
ATOM 763 O O . GLU A 1 99 ? 4.770 -2.998 12.766 1.00 94.19 99 GLU A O 1
ATOM 768 N N . HIS A 1 100 ? 5.249 -2.743 10.577 1.00 92.31 100 HIS A N 1
ATOM 769 C CA . HIS A 1 100 ? 5.291 -1.284 10.596 1.00 92.31 100 HIS A CA 1
ATOM 770 C C . HIS A 1 100 ? 3.945 -0.688 11.036 1.00 92.31 100 HIS A C 1
ATOM 772 O O . HIS A 1 100 ? 3.893 0.091 11.982 1.00 92.31 100 HIS A O 1
ATOM 778 N N . VAL A 1 101 ? 2.833 -1.128 10.438 1.00 91.88 101 VAL A N 1
ATOM 779 C CA . VAL A 1 101 ? 1.490 -0.644 10.801 1.00 91.88 101 VAL A CA 1
ATOM 780 C C . VAL A 1 101 ? 1.171 -0.906 12.277 1.00 91.88 101 VAL A C 1
ATOM 782 O O . VAL A 1 101 ? 0.622 -0.042 12.948 1.00 91.88 101 VAL A O 1
ATOM 785 N N . ARG A 1 102 ? 1.550 -2.072 12.813 1.00 92.81 102 ARG A N 1
ATOM 786 C CA . ARG A 1 102 ? 1.342 -2.426 14.228 1.00 92.81 102 ARG A CA 1
ATOM 787 C C . ARG A 1 102 ? 2.201 -1.631 15.209 1.00 92.81 102 ARG A C 1
ATOM 789 O O . ARG A 1 102 ? 1.892 -1.644 16.393 1.00 92.81 102 ARG A O 1
ATOM 796 N N . GLN A 1 103 ? 3.301 -1.043 14.751 1.00 92.38 103 GLN A N 1
ATOM 797 C CA . GLN A 1 103 ? 4.164 -0.198 15.579 1.00 92.38 103 GLN A CA 1
ATOM 798 C C . GLN A 1 103 ? 3.650 1.241 15.639 1.00 92.38 103 GLN A C 1
ATOM 800 O O . GLN A 1 103 ? 3.781 1.880 16.675 1.00 92.38 103 GLN A O 1
ATOM 805 N N . GLU A 1 104 ? 3.049 1.721 14.550 1.00 91.00 104 GLU A N 1
ATOM 806 C CA . GLU A 1 104 ? 2.546 3.095 14.423 1.00 91.00 104 GLU A CA 1
ATOM 807 C C . GLU A 1 104 ? 1.092 3.267 14.893 1.00 91.00 104 GLU A C 1
ATOM 809 O O . GLU A 1 104 ? 0.635 4.390 15.109 1.00 91.00 104 GLU A O 1
ATOM 814 N N . LEU A 1 105 ? 0.331 2.173 15.004 1.00 90.38 105 LEU A N 1
ATOM 815 C CA . LEU A 1 105 ? -1.055 2.198 15.465 1.00 90.38 105 LEU A CA 1
ATOM 816 C C . LEU A 1 105 ? -1.180 1.607 16.867 1.00 90.38 105 LEU A C 1
ATOM 818 O O . LEU A 1 105 ? -0.764 0.480 17.124 1.00 90.38 105 LEU A O 1
ATOM 822 N N . ASP A 1 106 ? -1.887 2.330 17.735 1.00 87.75 106 ASP A N 1
ATOM 823 C CA . ASP A 1 106 ? -2.251 1.873 19.085 1.00 87.75 106 ASP A CA 1
ATOM 824 C C . ASP A 1 106 ? -3.321 0.761 19.086 1.00 87.75 106 ASP A C 1
ATOM 826 O O . ASP A 1 106 ? -3.746 0.288 20.141 1.00 87.75 106 ASP A O 1
ATOM 830 N N . TRP A 1 107 ? -3.778 0.339 17.905 1.00 87.38 107 TRP A N 1
ATOM 831 C CA . TRP A 1 107 ? -4.761 -0.719 17.714 1.00 87.38 107 TRP A CA 1
ATOM 832 C C . TRP A 1 107 ? -4.383 -1.605 16.523 1.00 87.38 107 TRP A C 1
ATOM 834 O O . TRP A 1 107 ? -3.870 -1.143 15.504 1.00 87.38 107 TRP A O 1
ATOM 844 N N . TRP A 1 108 ? -4.655 -2.904 16.650 1.00 90.06 108 TRP A N 1
ATOM 845 C CA . TRP A 1 108 ? -4.568 -3.853 15.547 1.00 90.06 108 TRP A CA 1
ATOM 846 C C . TRP A 1 108 ? -5.418 -5.080 15.847 1.00 90.06 108 TRP A C 1
ATOM 848 O O . TRP A 1 108 ? -5.064 -5.886 16.708 1.00 90.06 108 TRP A O 1
ATOM 858 N N . GLU A 1 109 ? -6.471 -5.273 15.062 1.00 91.56 109 GLU A N 1
ATOM 859 C CA . GLU A 1 109 ? -7.248 -6.504 15.057 1.00 91.56 109 GLU A CA 1
ATOM 860 C C . GLU A 1 109 ? -7.393 -7.013 13.613 1.00 91.56 109 GLU A C 1
ATOM 862 O O . GLU A 1 109 ? -7.870 -6.280 12.741 1.00 91.56 109 GLU A O 1
ATOM 867 N N . PRO A 1 110 ? -6.989 -8.260 13.291 1.00 90.38 110 PRO A N 1
ATOM 868 C CA . PRO A 1 110 ? -6.977 -8.740 11.905 1.00 90.38 110 PRO A CA 1
ATOM 869 C C . PRO A 1 110 ? -8.336 -8.701 11.181 1.00 90.38 110 PRO A C 1
ATOM 871 O O . PRO A 1 110 ? -8.388 -8.705 9.952 1.00 90.38 110 PRO A O 1
ATOM 874 N N . ASN A 1 111 ? -9.443 -8.682 11.927 1.00 91.56 111 ASN A N 1
ATOM 875 C CA . ASN A 1 111 ? -10.812 -8.582 11.411 1.00 91.56 111 ASN A CA 1
ATOM 876 C C . ASN A 1 111 ? -11.261 -7.134 11.100 1.00 91.56 111 ASN A C 1
ATOM 878 O O . ASN A 1 111 ? -12.277 -6.957 10.414 1.00 91.56 111 ASN A O 1
ATOM 882 N N . GLU A 1 112 ? -10.512 -6.133 11.560 1.00 91.88 112 GLU A N 1
ATOM 883 C CA . GLU A 1 112 ? -10.695 -4.706 11.264 1.00 91.88 112 GLU A CA 1
ATOM 884 C C . GLU A 1 112 ? -9.786 -4.237 10.119 1.00 91.88 112 GLU A C 1
ATOM 886 O O . GLU A 1 112 ? -10.024 -3.193 9.515 1.00 91.88 112 GLU A O 1
ATOM 891 N N . VAL A 1 113 ? -8.793 -5.049 9.749 1.00 93.88 113 VAL A N 1
ATOM 892 C CA . VAL A 1 113 ? -7.848 -4.749 8.671 1.00 93.88 113 VAL A CA 1
ATOM 893 C C . VAL A 1 113 ? -8.287 -5.396 7.361 1.00 93.88 113 VAL A C 1
ATOM 895 O O . VAL A 1 113 ? -8.620 -6.584 7.304 1.00 93.88 113 VAL A O 1
ATOM 898 N N . TRP A 1 114 ? -8.235 -4.611 6.286 1.00 94.00 114 TRP A N 1
ATOM 899 C CA . TRP A 1 114 ? -8.573 -5.043 4.936 1.00 94.00 114 TRP A CA 1
ATOM 900 C C . TRP A 1 114 ? -7.442 -4.751 3.958 1.00 94.00 114 TRP A C 1
ATOM 902 O O . TRP A 1 114 ? -6.956 -3.628 3.873 1.00 94.00 114 TRP A O 1
ATOM 912 N N . VAL A 1 115 ? -7.086 -5.750 3.155 1.00 93.25 115 VAL A N 1
ATOM 913 C CA . VAL A 1 115 ? -6.334 -5.556 1.913 1.00 93.25 115 VAL A CA 1
ATOM 914 C C . VAL A 1 115 ? -7.331 -5.435 0.768 1.00 93.25 115 VAL A C 1
ATOM 916 O O . VAL A 1 115 ? -8.246 -6.252 0.642 1.00 93.25 115 VAL A O 1
ATOM 919 N N . ILE A 1 116 ? -7.162 -4.415 -0.066 1.00 90.25 116 ILE A N 1
ATOM 920 C CA . ILE A 1 116 ? -8.011 -4.160 -1.230 1.00 90.25 116 ILE A CA 1
ATOM 921 C C . ILE A 1 116 ? -7.124 -4.178 -2.470 1.00 90.25 116 ILE A C 1
ATOM 923 O O . ILE A 1 116 ? -6.117 -3.474 -2.504 1.00 90.25 116 ILE A O 1
ATOM 927 N N . GLY A 1 117 ? -7.498 -4.960 -3.480 1.00 87.00 117 GLY A N 1
ATOM 928 C CA . GLY A 1 117 ? -6.739 -5.038 -4.727 1.00 87.00 117 GLY A CA 1
ATOM 929 C C . GLY A 1 117 ? -7.437 -5.856 -5.806 1.00 87.00 117 GLY A C 1
ATOM 930 O O . GLY A 1 117 ? -8.483 -6.459 -5.565 1.00 87.00 117 GLY A O 1
ATOM 931 N N . ASP A 1 118 ? -6.888 -5.834 -7.012 1.00 84.94 118 ASP A N 1
ATOM 932 C CA . ASP A 1 118 ? -7.467 -6.418 -8.226 1.00 84.94 118 ASP A CA 1
ATOM 933 C C . ASP A 1 118 ? -6.672 -7.614 -8.766 1.00 84.94 118 ASP A C 1
ATOM 935 O O . ASP A 1 118 ? -6.991 -8.153 -9.827 1.00 84.94 118 ASP A O 1
ATOM 939 N N . THR A 1 119 ? -5.650 -8.059 -8.034 1.00 85.69 119 THR A N 1
ATOM 940 C CA . THR A 1 119 ? -4.778 -9.156 -8.447 1.00 85.69 119 THR A CA 1
ATOM 941 C C . THR A 1 119 ? -4.846 -10.343 -7.480 1.00 85.69 119 THR A C 1
ATOM 943 O O . THR A 1 119 ? -5.113 -10.180 -6.284 1.00 85.69 119 THR A O 1
ATOM 946 N N . PRO A 1 120 ? -4.524 -11.564 -7.947 1.00 86.94 120 PRO A N 1
ATOM 947 C CA . PRO A 1 120 ? -4.334 -12.712 -7.060 1.00 86.94 120 PRO A CA 1
ATOM 948 C C . PRO A 1 120 ? -3.259 -12.479 -5.985 1.00 86.94 120 PRO A C 1
ATOM 950 O O . PRO A 1 120 ? -3.332 -13.057 -4.901 1.00 86.94 120 PRO A O 1
ATOM 953 N N . LEU A 1 121 ? -2.282 -11.605 -6.257 1.00 87.94 121 LEU A N 1
ATOM 954 C CA . LEU A 1 121 ? -1.228 -11.264 -5.301 1.00 87.94 121 LEU A CA 1
ATOM 955 C C . LEU A 1 121 ? -1.778 -10.495 -4.096 1.00 87.94 121 LEU A C 1
ATOM 957 O O . LEU A 1 121 ? -1.289 -10.692 -2.991 1.00 87.94 121 LEU A O 1
ATOM 961 N N . ASP A 1 122 ? -2.820 -9.680 -4.262 1.00 90.25 122 ASP A N 1
ATOM 962 C CA . ASP A 1 122 ? -3.428 -8.947 -3.144 1.00 90.25 122 ASP A CA 1
ATOM 963 C C . ASP A 1 122 ? -4.125 -9.907 -2.172 1.00 90.25 122 ASP A C 1
ATOM 965 O O . ASP A 1 122 ? -3.996 -9.799 -0.950 1.00 90.25 122 ASP A O 1
ATOM 969 N N . VAL A 1 123 ? -4.794 -10.923 -2.723 1.00 90.06 123 VAL A N 1
ATOM 970 C CA . VAL A 1 123 ? -5.366 -12.041 -1.962 1.00 90.06 123 VAL A CA 1
ATOM 971 C C . VAL A 1 123 ? -4.282 -12.825 -1.228 1.00 90.06 123 VAL A C 1
ATOM 973 O O . VAL A 1 123 ? -4.455 -13.162 -0.053 1.00 90.06 123 VAL A O 1
ATOM 976 N N . GLN A 1 124 ? -3.170 -13.116 -1.902 1.00 91.38 124 GLN A N 1
ATOM 977 C CA . GLN A 1 124 ? -2.039 -13.818 -1.306 1.00 91.38 124 GLN A CA 1
ATOM 978 C C . GLN A 1 124 ? -1.439 -13.018 -0.139 1.00 91.38 124 GLN A C 1
ATOM 980 O O . GLN A 1 124 ? -1.343 -13.545 0.970 1.00 91.38 124 GLN A O 1
ATOM 985 N N . CYS A 1 125 ? -1.138 -11.736 -0.353 1.00 93.00 125 CYS A N 1
ATOM 986 C CA . CYS A 1 125 ? -0.621 -10.830 0.668 1.00 93.00 125 CYS A CA 1
ATOM 987 C C . CYS A 1 125 ? -1.527 -10.794 1.902 1.00 93.00 125 CYS A C 1
ATOM 989 O O . CYS A 1 125 ? -1.049 -10.965 3.022 1.00 93.00 125 CYS A O 1
ATOM 991 N N . ALA A 1 126 ? -2.842 -10.634 1.705 1.00 93.06 126 ALA A N 1
ATOM 992 C CA . ALA A 1 126 ? -3.814 -10.600 2.796 1.00 93.06 126 ALA A CA 1
ATOM 993 C C . ALA A 1 126 ? -3.787 -11.878 3.646 1.00 93.06 126 ALA A C 1
ATOM 995 O O . ALA A 1 126 ? -3.814 -11.814 4.877 1.00 93.06 126 ALA A O 1
ATOM 996 N N . ARG A 1 127 ? -3.673 -13.047 3.000 1.00 91.75 127 ARG A N 1
ATOM 997 C CA . ARG A 1 127 ? -3.524 -14.335 3.694 1.00 91.75 127 ARG A CA 1
ATOM 998 C C . ARG A 1 127 ? -2.222 -14.429 4.464 1.00 91.75 127 ARG A C 1
ATOM 1000 O O . ARG A 1 127 ? -2.240 -14.887 5.603 1.00 91.75 127 ARG A O 1
ATOM 1007 N N . ALA A 1 128 ? -1.118 -14.004 3.856 1.00 93.81 128 ALA A N 1
ATOM 1008 C CA . ALA A 1 128 ? 0.204 -14.072 4.466 1.00 93.81 128 ALA A CA 1
ATOM 1009 C C . ALA A 1 128 ? 0.273 -13.305 5.796 1.00 93.81 128 ALA A C 1
ATOM 1011 O O . ALA A 1 128 ? 1.024 -13.692 6.694 1.00 93.81 128 ALA A O 1
ATOM 1012 N N . ILE A 1 129 ? -0.542 -12.254 5.938 1.00 94.88 129 ILE A N 1
ATOM 1013 C CA . ILE A 1 129 ? -0.646 -11.452 7.164 1.00 94.88 129 ILE A CA 1
ATOM 1014 C C . ILE A 1 129 ? -1.888 -11.748 8.013 1.00 94.88 129 ILE A C 1
ATOM 1016 O O . ILE A 1 129 ? -1.984 -11.223 9.123 1.00 94.88 129 ILE A O 1
ATOM 1020 N N . GLY A 1 130 ? -2.785 -12.617 7.538 1.00 94.38 130 GLY A N 1
ATOM 1021 C CA . GLY A 1 130 ? -3.955 -13.103 8.270 1.00 94.38 130 GLY A CA 1
ATOM 1022 C C . GLY A 1 130 ? -5.111 -12.108 8.389 1.00 94.38 130 GLY A C 1
ATOM 1023 O O . GLY A 1 130 ? -5.841 -12.172 9.373 1.00 94.38 130 GLY A O 1
ATOM 1024 N N . VAL A 1 131 ? -5.279 -11.195 7.428 1.00 94.69 131 VAL A N 1
ATOM 1025 C CA . VAL A 1 131 ? -6.312 -10.138 7.458 1.00 94.69 131 VAL A CA 1
ATOM 1026 C C . VAL A 1 131 ? -7.407 -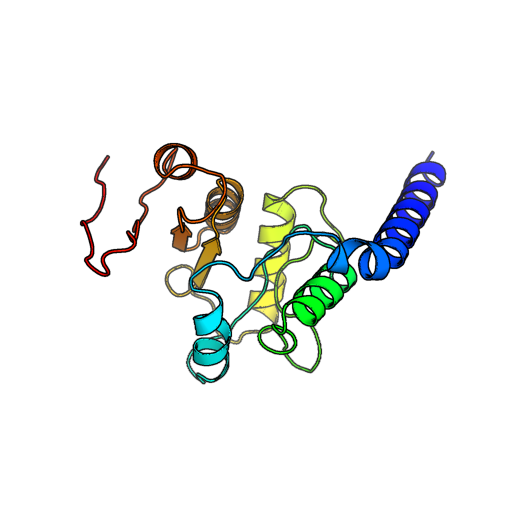10.368 6.412 1.00 94.69 131 VAL A C 1
ATOM 1028 O O . VAL A 1 131 ? -7.350 -11.310 5.615 1.00 94.69 131 VAL A O 1
ATOM 1031 N N . ARG A 1 132 ? -8.438 -9.517 6.406 1.00 93.38 132 ARG A N 1
ATOM 1032 C CA . ARG A 1 132 ? -9.532 -9.603 5.429 1.00 93.38 132 ARG A CA 1
ATOM 1033 C C . ARG A 1 132 ? -9.074 -9.107 4.061 1.00 93.38 132 ARG A C 1
ATOM 1035 O O . ARG A 1 132 ? -8.201 -8.251 3.958 1.00 93.38 132 ARG A O 1
ATOM 1042 N N . VAL A 1 133 ? -9.701 -9.615 3.001 1.00 91.50 133 VAL A N 1
ATOM 1043 C CA . VAL A 1 133 ? -9.444 -9.163 1.629 1.00 91.50 133 VAL A CA 1
ATOM 1044 C C . VAL A 1 133 ? -10.732 -8.795 0.910 1.00 91.50 133 VAL A C 1
ATOM 1046 O O . VAL A 1 133 ? -11.720 -9.532 0.958 1.00 91.50 133 VAL A O 1
ATOM 1049 N N . LEU A 1 134 ? -10.701 -7.659 0.223 1.00 88.25 134 LEU A N 1
ATOM 1050 C CA . LEU A 1 134 ? -11.699 -7.241 -0.748 1.00 88.25 134 LEU A CA 1
ATOM 1051 C C . LEU A 1 134 ? -11.052 -7.243 -2.133 1.00 88.25 134 LEU A C 1
ATOM 1053 O O . LEU A 1 134 ? -10.331 -6.319 -2.499 1.00 88.25 134 LEU A O 1
ATOM 1057 N N . ALA A 1 135 ? -11.313 -8.300 -2.896 1.00 85.56 135 ALA A N 1
ATOM 1058 C CA . ALA A 1 135 ? -10.805 -8.414 -4.251 1.00 85.56 135 ALA A CA 1
ATOM 1059 C C . ALA A 1 135 ? -11.756 -7.757 -5.260 1.00 85.56 135 ALA A C 1
ATOM 1061 O O . ALA A 1 135 ? -12.957 -8.048 -5.273 1.00 85.56 135 ALA A O 1
ATOM 1062 N N . VAL A 1 136 ? -11.215 -6.899 -6.120 1.00 82.12 136 VAL A N 1
ATOM 1063 C CA . VAL A 1 136 ? -11.975 -6.107 -7.087 1.00 82.12 136 VAL A CA 1
ATOM 1064 C C . VAL A 1 136 ? -11.625 -6.565 -8.500 1.00 82.12 136 VAL A C 1
ATOM 1066 O O . VAL A 1 136 ? -10.561 -6.264 -9.018 1.00 82.12 136 VAL A O 1
ATOM 1069 N N . ALA A 1 137 ? -12.533 -7.281 -9.161 1.00 78.94 137 ALA A N 1
ATOM 1070 C CA . ALA A 1 137 ? -12.321 -7.789 -10.521 1.00 78.94 137 ALA A CA 1
ATOM 1071 C C . ALA A 1 137 ? -12.564 -6.710 -11.600 1.00 78.94 137 ALA A C 1
ATOM 1073 O O . ALA A 1 137 ? -13.361 -6.905 -12.516 1.00 78.94 137 ALA A O 1
ATOM 1074 N N . THR A 1 138 ? -11.937 -5.540 -11.451 1.00 68.94 138 THR A N 1
ATOM 1075 C CA . THR A 1 138 ? -11.931 -4.455 -12.452 1.00 68.94 138 THR A CA 1
ATOM 1076 C C . THR A 1 138 ? -10.614 -4.378 -13.228 1.00 68.94 138 THR A C 1
ATOM 1078 O O . THR A 1 138 ? -10.527 -3.611 -14.186 1.00 68.94 138 THR A O 1
ATOM 1081 N N . GLY A 1 139 ? -9.610 -5.160 -12.816 1.00 68.06 139 GLY A N 1
ATOM 1082 C CA . GLY A 1 139 ? -8.295 -5.259 -13.444 1.00 68.06 139 GLY A CA 1
ATOM 1083 C C . GLY A 1 139 ? -8.217 -6.265 -14.594 1.00 68.06 139 GLY A C 1
ATOM 1084 O O . GLY A 1 139 ? -9.211 -6.614 -15.227 1.00 68.06 139 GLY A O 1
ATOM 1085 N N . MET A 1 140 ? -7.001 -6.748 -14.862 1.00 73.38 140 MET A N 1
ATOM 1086 C CA . MET A 1 140 ? -6.722 -7.715 -15.939 1.00 73.38 140 MET A CA 1
ATOM 1087 C C . MET A 1 140 ? -7.132 -9.154 -15.601 1.00 73.38 140 MET A C 1
ATOM 1089 O O . MET A 1 140 ? -7.222 -9.981 -16.504 1.00 73.38 140 MET A O 1
ATOM 1093 N N . PHE A 1 141 ? -7.353 -9.455 -14.320 1.00 77.50 141 PHE A N 1
ATOM 1094 C CA . PHE A 1 141 ? -7.707 -10.790 -13.853 1.00 77.50 141 PHE A CA 1
ATOM 1095 C C . PHE A 1 141 ? -9.221 -10.936 -13.716 1.00 77.50 141 PHE A C 1
ATOM 1097 O O . PHE A 1 141 ? -9.911 -10.092 -13.139 1.00 77.50 141 PHE A O 1
ATOM 1104 N N . SER A 1 142 ? -9.737 -12.044 -14.232 1.00 78.25 142 SER A N 1
ATOM 1105 C CA . SER A 1 142 ? -11.126 -12.445 -14.070 1.00 78.25 142 SER A CA 1
ATOM 1106 C C . SER A 1 142 ? -11.451 -12.774 -12.613 1.00 78.25 142 SER A C 1
ATOM 1108 O O . SER A 1 142 ? -10.584 -13.066 -11.785 1.00 78.25 142 SER A O 1
ATOM 1110 N N . ARG A 1 143 ? -12.751 -12.783 -12.296 1.00 76.25 143 ARG A N 1
ATOM 1111 C CA . ARG A 1 143 ? -13.235 -13.187 -10.969 1.00 76.25 143 ARG A CA 1
ATOM 1112 C C . ARG A 1 143 ? -12.723 -14.568 -10.578 1.00 76.25 143 ARG A C 1
ATOM 1114 O O . ARG A 1 143 ? -12.366 -14.743 -9.421 1.00 76.25 143 ARG A O 1
ATOM 1121 N N . ASP A 1 144 ? -12.673 -15.508 -11.516 1.00 77.56 144 ASP A N 1
ATOM 1122 C CA . ASP A 1 144 ? -12.256 -16.880 -11.234 1.00 77.56 144 ASP A CA 1
ATOM 1123 C C . ASP A 1 144 ? -10.758 -16.953 -10.937 1.00 77.56 144 ASP A C 1
ATOM 1125 O O . ASP A 1 144 ? -10.369 -17.609 -9.976 1.00 77.56 144 ASP A O 1
ATOM 1129 N N . GLU A 1 145 ? -9.932 -16.202 -11.672 1.00 77.81 145 GLU A N 1
ATOM 1130 C CA . GLU A 1 145 ? -8.486 -16.104 -11.424 1.00 77.81 145 GLU A CA 1
ATOM 1131 C C . GLU A 1 145 ? -8.169 -15.505 -10.050 1.00 77.81 145 GLU A C 1
ATOM 1133 O O . GLU A 1 145 ? -7.210 -15.926 -9.403 1.00 77.81 145 GLU A O 1
ATOM 1138 N N . ILE A 1 146 ? -8.995 -14.573 -9.565 1.00 75.94 146 ILE A N 1
ATOM 1139 C CA . ILE A 1 146 ? -8.833 -13.990 -8.228 1.00 75.94 146 ILE A CA 1
ATOM 1140 C C . ILE A 1 146 ? -9.482 -14.868 -7.135 1.00 75.94 146 ILE A C 1
ATOM 1142 O O . ILE A 1 146 ? -9.019 -14.901 -5.991 1.00 75.94 146 ILE A O 1
ATOM 1146 N N . ALA A 1 147 ? -10.547 -15.608 -7.468 1.00 65.69 147 ALA A N 1
ATOM 1147 C CA . ALA A 1 147 ? -11.299 -16.462 -6.546 1.00 65.69 147 ALA A CA 1
ATOM 1148 C C . ALA A 1 147 ? -10.567 -17.733 -6.116 1.00 65.69 147 ALA A C 1
ATOM 1150 O O . ALA A 1 147 ? -10.935 -18.305 -5.083 1.00 65.69 147 ALA A O 1
ATOM 1151 N N . VAL A 1 148 ? -9.528 -18.158 -6.843 1.00 54.78 148 VAL A N 1
ATOM 1152 C CA . VAL A 1 148 ? -8.753 -19.352 -6.488 1.00 54.78 148 VAL A CA 1
ATOM 1153 C C . VAL A 1 148 ? -8.181 -19.218 -5.063 1.00 54.78 148 VAL A C 1
ATOM 1155 O O . VAL A 1 148 ? -7.224 -18.495 -4.788 1.00 54.78 148 VAL A O 1
ATOM 1158 N N . GLY A 1 149 ? -8.810 -19.940 -4.126 1.00 44.50 149 GLY A N 1
ATOM 1159 C CA . GLY A 1 149 ? -8.388 -20.105 -2.731 1.00 44.50 149 GLY A CA 1
ATOM 1160 C C . GLY A 1 149 ? -9.150 -19.309 -1.658 1.00 44.50 149 GLY A C 1
ATOM 1161 O O . GLY A 1 149 ? -8.771 -19.407 -0.492 1.00 44.50 149 GLY A O 1
ATOM 1162 N N . SER A 1 150 ? -10.185 -18.522 -1.982 1.00 41.25 150 SER A N 1
ATOM 1163 C CA . SER A 1 150 ? -10.702 -17.458 -1.089 1.00 41.25 150 SER A CA 1
ATOM 1164 C C . SER A 1 150 ? -12.203 -17.533 -0.738 1.00 41.25 150 SER A C 1
ATOM 1166 O O . SER A 1 150 ? -13.028 -17.779 -1.611 1.00 41.25 150 SER A O 1
ATOM 1168 N N . ARG A 1 151 ? -12.596 -17.133 0.492 1.00 38.75 151 ARG A N 1
ATOM 1169 C CA . ARG A 1 151 ? -13.938 -16.556 0.766 1.00 38.75 151 ARG A CA 1
ATOM 1170 C C . ARG A 1 151 ? -13.913 -15.077 0.362 1.00 38.75 151 ARG A C 1
ATOM 1172 O O . ARG A 1 151 ? -13.510 -14.240 1.162 1.00 38.75 151 ARG A O 1
ATOM 1179 N N . ILE A 1 152 ? -14.300 -14.768 -0.875 1.00 47.59 152 ILE A N 1
ATOM 1180 C CA . ILE A 1 152 ? -14.336 -13.391 -1.404 1.00 47.59 152 ILE A CA 1
ATOM 1181 C C . ILE A 1 152 ? -15.748 -12.826 -1.302 1.00 47.59 152 ILE A C 1
ATOM 1183 O O . ILE A 1 152 ? -16.711 -13.443 -1.758 1.00 47.59 152 ILE A O 1
ATOM 1187 N N . SER A 1 153 ? -15.875 -11.617 -0.763 1.00 43.88 153 SER A N 1
ATOM 1188 C CA . SER A 1 153 ? -17.007 -10.741 -1.065 1.00 43.88 153 SER A CA 1
ATOM 1189 C C . SER A 1 153 ? -16.732 -10.044 -2.398 1.00 43.88 153 SER A C 1
ATOM 1191 O O . SER A 1 153 ? -16.064 -9.015 -2.436 1.00 43.88 153 SER A O 1
ATOM 1193 N N . CYS A 1 154 ? -17.175 -10.653 -3.499 1.00 42.28 154 CYS A N 1
ATOM 1194 C CA . CYS A 1 154 ? -17.027 -10.094 -4.841 1.00 42.28 154 CYS A CA 1
ATOM 1195 C C . CYS A 1 154 ? -18.129 -9.061 -5.092 1.00 42.28 154 CYS A C 1
ATOM 1197 O O . CYS A 1 154 ? -19.306 -9.421 -5.101 1.00 42.28 154 CYS A O 1
ATOM 1199 N N . TRP A 1 155 ? -17.761 -7.811 -5.360 1.00 37.88 155 TRP A N 1
ATOM 1200 C CA . TRP A 1 155 ? -18.712 -6.779 -5.772 1.00 37.88 155 TRP A CA 1
ATOM 1201 C C . TRP A 1 155 ? -18.714 -6.662 -7.297 1.00 37.88 155 TRP A C 1
ATOM 1203 O O . TRP A 1 155 ? -17.663 -6.507 -7.915 1.00 37.88 155 TRP A O 1
ATOM 1213 N N . GLY A 1 156 ? -19.892 -6.796 -7.909 1.00 38.38 156 GLY A N 1
ATOM 1214 C CA . GLY A 1 156 ? -20.108 -6.500 -9.326 1.00 38.38 156 GLY A CA 1
ATOM 1215 C C . GLY A 1 156 ? -20.441 -5.023 -9.548 1.00 38.38 156 GLY A C 1
ATOM 1216 O O . GLY A 1 156 ? -20.816 -4.311 -8.617 1.00 38.38 156 GLY A O 1
ATOM 1217 N N . THR A 1 157 ? -20.370 -4.570 -10.800 1.00 36.50 157 THR A N 1
ATOM 1218 C CA . THR A 1 157 ? -20.674 -3.188 -11.223 1.00 36.50 157 THR A CA 1
ATOM 1219 C C . THR A 1 157 ? -22.125 -2.744 -10.969 1.00 36.50 157 THR A C 1
ATOM 1221 O O . THR A 1 157 ? -22.437 -1.571 -11.137 1.00 36.50 157 THR A O 1
ATOM 1224 N N . SER A 1 158 ? -23.019 -3.643 -10.540 1.00 38.47 158 SER A N 1
ATOM 1225 C CA . SER A 1 158 ? -24.448 -3.380 -10.315 1.00 38.47 158 SER A CA 1
ATOM 1226 C C . SER A 1 158 ? -24.825 -2.991 -8.876 1.00 38.47 158 SER A C 1
ATOM 1228 O O . SER A 1 158 ? -26.012 -2.958 -8.552 1.00 38.47 158 SER A O 1
ATOM 1230 N N . GLY A 1 159 ? -23.858 -2.732 -7.986 1.00 35.50 159 GLY A N 1
ATOM 1231 C CA . GLY A 1 159 ? -24.120 -2.209 -6.632 1.00 35.50 159 GLY A CA 1
ATOM 1232 C C . GLY A 1 159 ? -24.953 -3.121 -5.716 1.00 35.50 159 GLY A C 1
ATOM 1233 O O . GLY A 1 159 ? -25.401 -2.694 -4.657 1.00 35.50 159 GLY A O 1
ATOM 1234 N N . THR A 1 160 ? -25.173 -4.378 -6.104 1.00 33.06 160 THR A N 1
ATOM 1235 C CA . THR A 1 160 ? -25.968 -5.356 -5.354 1.00 33.06 160 THR A CA 1
ATOM 1236 C C . THR A 1 160 ? -25.053 -6.473 -4.850 1.00 33.06 160 THR A C 1
ATOM 1238 O O . THR A 1 160 ? -24.342 -7.067 -5.664 1.00 33.06 160 THR A O 1
ATOM 1241 N N . PRO A 1 161 ? -25.045 -6.797 -3.540 1.00 39.59 161 PRO A N 1
ATOM 1242 C CA . PRO A 1 161 ? -24.266 -7.917 -3.028 1.00 39.59 161 PRO A CA 1
ATOM 1243 C C . PRO A 1 161 ? -24.844 -9.228 -3.575 1.00 39.59 161 PRO A C 1
ATOM 1245 O O . PRO A 1 161 ? -25.838 -9.748 -3.068 1.00 39.59 161 PRO A O 1
ATOM 1248 N N . THR A 1 162 ? -24.236 -9.793 -4.617 1.00 40.00 162 THR A N 1
ATOM 1249 C CA . THR A 1 162 ? -24.445 -11.206 -4.944 1.00 40.00 162 THR A CA 1
ATOM 1250 C C . THR A 1 162 ? -23.725 -11.983 -3.854 1.00 40.00 162 THR A C 1
ATOM 1252 O O . THR A 1 162 ? -22.501 -11.920 -3.785 1.00 40.00 162 THR A O 1
ATOM 1255 N N . GLY A 1 163 ? -24.490 -12.574 -2.935 1.00 37.28 163 GLY A N 1
ATOM 1256 C CA . GLY A 1 163 ? -24.022 -13.084 -1.647 1.00 37.28 163 GLY A CA 1
ATOM 1257 C C . GLY A 1 163 ? -22.778 -13.981 -1.666 1.00 37.28 163 GLY A C 1
ATOM 1258 O O . GLY A 1 163 ? -22.266 -14.388 -2.701 1.00 37.28 163 GLY A O 1
ATOM 1259 N N . TRP A 1 164 ? -22.308 -14.301 -0.460 1.00 38.84 164 TRP A N 1
ATOM 1260 C CA . TRP A 1 164 ? -21.133 -15.132 -0.195 1.00 38.84 164 TRP A CA 1
ATOM 1261 C C . TRP A 1 164 ? -21.048 -16.353 -1.124 1.00 38.84 164 TRP A C 1
ATOM 1263 O O . TRP A 1 164 ? -21.885 -17.255 -1.031 1.00 38.84 164 TRP A O 1
ATOM 1273 N N . CYS A 1 165 ? -20.010 -16.421 -1.963 1.00 36.00 165 CYS A N 1
ATOM 1274 C CA . CYS A 1 165 ? -19.628 -17.676 -2.604 1.00 36.00 165 CYS A CA 1
ATOM 1275 C C . CYS A 1 165 ? -19.233 -18.657 -1.493 1.00 36.00 165 CYS A C 1
ATOM 1277 O O . CYS A 1 165 ? -18.233 -18.459 -0.799 1.00 36.00 165 CYS A O 1
ATOM 1279 N N . ARG A 1 166 ? -20.067 -19.677 -1.273 1.00 27.86 166 ARG A N 1
ATOM 1280 C CA . ARG A 1 166 ? -19.704 -20.832 -0.450 1.00 27.86 166 ARG A CA 1
ATOM 1281 C C . ARG A 1 166 ? -18.895 -21.780 -1.331 1.00 27.86 166 ARG A C 1
ATOM 1283 O O . ARG A 1 166 ? -19.313 -22.051 -2.454 1.00 27.86 166 ARG A O 1
ATOM 1290 N N . SER A 1 167 ? -17.758 -22.234 -0.813 1.00 41.19 167 SER A N 1
ATOM 1291 C CA . SER A 1 167 ? -17.136 -23.499 -1.217 1.00 41.19 167 SER A CA 1
ATOM 1292 C C . SER A 1 167 ? -18.066 -24.661 -0.893 1.00 41.19 167 SER A C 1
ATOM 1294 O O . SER A 1 167 ? -18.628 -24.607 0.230 1.00 41.19 167 SER A O 1
#

Nearest PDB structures (foldseek):
  2hcf-assembly1_A  TM=8.584E-01  e=1.373E-07  Chlorobaculum tepidum
  3sd7-assembly1_A  TM=7.880E-01  e=5.329E-03  Clostridioides difficile 630
  3d6j-assembly1_A  TM=7.220E-01  e=6.476E-02  Bacteroides fragilis NCTC 9343
  2hi0-assembly2_B  TM=6.547E-01  e=1.310E-01  Lactobacillus delbrueckii
  2iof-assembly1_A  TM=6.477E-01  e=2.186E-01  Bacillus cereus

pLDDT: mean 80.27, std 17.97, range [27.86, 95.81]

Sequence (167 aa):
MGCHGEATWERVREFYLEGLPWNLPGLMGSRCPGSTSVGELSGRDDVVLGLLTGNLVEGARRKLGHFGLDGHFDRDGQLFGGFGDHDRDRDDVARRGREHVRQELDWWEPNEVWVIGDTPLDVQCARAIGVRVLAVATGMFSRDEIAVGSRISCWGTSGTPTGWCRS

Solvent-accessible surface area (backbone atoms only — not comparable to full-atom values): 9931 Å² total; per-residue (Å²): 144,64,70,68,63,55,58,50,47,52,54,51,50,51,51,52,56,70,44,42,78,71,47,54,81,74,45,95,74,70,86,57,92,69,59,71,51,48,62,62,47,51,73,34,95,92,48,87,58,58,46,81,41,77,44,36,64,70,55,46,51,54,52,28,50,75,72,73,53,59,71,51,30,47,54,96,88,36,84,32,50,14,41,24,74,86,33,91,49,62,48,54,18,33,44,52,12,51,53,50,46,54,73,77,36,101,65,86,53,49,90,80,40,71,38,75,37,42,48,51,63,44,54,48,24,18,56,65,62,60,35,37,52,43,52,40,63,82,52,96,38,51,62,66,67,49,44,72,90,57,82,46,66,54,69,56,98,79,84,54,82,64,65,78,61,75,131

Mean predicted aligned error: 8.97 Å

Foldseek 3Di:
DPDPVVVVVVVVVVCVLVCCVVCVVVDPDADFPPVVCLVVQLPDPLHADADQDLAAQSSVQSNCVSHVNHPSQDDPRGGAFFYNPPPPDSLVSLQVRVVRVVVVDPDDDQASDEQEEAALSSVVNNVSNVHHYAHEVRDPDHPVRNPVPDQYQYDDPPRDRPDTDDD

Radius of gyration: 17.16 Å; Cα contacts (8 Å, |Δi|>4): 212; chains: 1; bounding box: 57×37×41 Å